Protein AF-A0A433P6H1-F1 (afdb_monomer_lite)

Secondary structure (DSSP, 8-state):
-PPPSTTHHHHHHHHHHHHHHHHHHHHHHHHTT-HHHHHHHHHHHHHTT-HHHHHHHHHHHHH-BTTTB---HHHHHHHHHHHHHHHHH-SS---SS-HHHHHHHHHHHHHTTSS-TTT-HHHHHHHHHHHHHHHHHHHHHSS-----HHHHHHHHHHHHHHT-

Sequence (164 aa):
MSPSSTNLDVYNGQSQDLVQELLIEAQAEIISHRFNKAIDLLEQAVERGSANAAANLGTIYINGEPGKVTRDYPRGFQWFLRALTLSANATHVDCTTDLLDIVQTFTDIFKFHWIELDRNPVEWKEGYKMLRSLAKKLEQESDPVKLNSDDALQIEEDYRRAIR

pLDDT: mean 77.23, std 18.17, range [33.06, 97.94]

Foldseek 3Di:
DDDDPPPPVVVVVVLVVLLVVLQVVLVVCVVVVVNVSSLVSLVVSVVSLALQSLQVQLVCQCVPDVPHGHNDNLRSLVSLLSSLVSCVPDPDNPHPPPNVVSVVVNVVCVVVCVDPCLRCVPSLVSSLVSVVVVVVVVCVVDPHDDDPCDVNVVSVVVNVVSVD

Radius of gyration: 18.53 Å; chains: 1; bounding box: 40×61×42 Å

Structure (mmCIF, N/CA/C/O backbone):
data_AF-A0A433P6H1-F1
#
_entry.id   AF-A0A433P6H1-F1
#
loop_
_atom_site.group_PDB
_atom_site.id
_atom_site.type_symbol
_atom_site.label_atom_id
_atom_site.label_alt_id
_atom_site.label_comp_id
_atom_site.label_asym_id
_atom_site.label_entity_id
_atom_site.label_seq_id
_atom_site.pdbx_PDB_ins_code
_atom_site.Cartn_x
_atom_site.Cartn_y
_atom_site.Cartn_z
_atom_site.occupancy
_atom_site.B_iso_or_equiv
_atom_site.auth_seq_id
_atom_site.auth_comp_id
_atom_site.auth_asym_id
_atom_site.auth_atom_id
_atom_site.pdbx_PDB_model_num
ATOM 1 N N . MET A 1 1 ? 0.003 40.702 -25.276 1.00 35.91 1 MET A N 1
ATOM 2 C CA . MET A 1 1 ? -0.656 40.232 -24.041 1.00 35.91 1 MET A CA 1
ATOM 3 C C . MET A 1 1 ? -0.563 38.719 -24.054 1.00 35.91 1 MET A C 1
ATOM 5 O O . MET A 1 1 ? -1.280 38.092 -24.819 1.00 35.91 1 MET A O 1
ATOM 9 N N . SER A 1 2 ? 0.399 38.158 -23.327 1.00 33.06 2 SER A N 1
ATOM 10 C CA . SER A 1 2 ? 0.575 36.706 -23.198 1.00 33.06 2 SER A CA 1
ATOM 11 C C . SER A 1 2 ? -0.092 36.268 -21.889 1.00 33.06 2 SER A C 1
ATOM 13 O O . SER A 1 2 ? 0.054 36.997 -20.905 1.00 33.06 2 SER A O 1
ATOM 15 N N . PRO A 1 3 ? -0.863 35.167 -21.857 1.00 40.59 3 PRO A N 1
ATOM 16 C CA . PRO A 1 3 ? -1.613 34.784 -20.671 1.00 40.59 3 PRO A CA 1
ATOM 17 C C . PRO A 1 3 ? -0.690 34.225 -19.581 1.00 40.59 3 PRO A C 1
ATOM 19 O O . PRO A 1 3 ? 0.335 33.602 -19.851 1.00 40.59 3 PRO A O 1
ATOM 22 N N . SER A 1 4 ? -1.094 34.520 -18.352 1.00 40.28 4 SER A N 1
ATOM 23 C CA . SER A 1 4 ? -0.392 34.375 -17.083 1.00 40.28 4 SER A CA 1
ATOM 24 C C . SER A 1 4 ? 0.011 32.940 -16.730 1.00 40.28 4 SER A C 1
ATOM 26 O O . SER A 1 4 ? -0.816 32.033 -16.727 1.00 40.28 4 SER A O 1
ATOM 28 N N . SER A 1 5 ? 1.261 32.774 -16.297 1.00 46.97 5 SER A N 1
ATOM 29 C CA . SER A 1 5 ? 1.822 31.573 -15.659 1.00 46.97 5 SER A CA 1
ATOM 30 C C . SER A 1 5 ? 1.432 31.412 -14.176 1.00 46.97 5 SER A C 1
ATOM 32 O O . SER A 1 5 ? 1.901 30.505 -13.507 1.00 46.97 5 SER A O 1
ATOM 34 N N . THR A 1 6 ? 0.557 32.268 -13.643 1.00 50.25 6 THR A N 1
ATOM 35 C CA . THR A 1 6 ? 0.334 32.432 -12.192 1.00 50.25 6 THR A CA 1
ATOM 36 C C . THR A 1 6 ? -0.661 31.439 -11.567 1.00 50.25 6 THR A C 1
ATOM 38 O O . THR A 1 6 ? -0.822 31.436 -10.354 1.00 50.25 6 THR A O 1
ATOM 41 N N . ASN A 1 7 ? -1.337 30.591 -12.351 1.00 44.09 7 ASN A N 1
ATOM 42 C CA . ASN A 1 7 ? -2.367 29.682 -11.819 1.00 44.09 7 ASN A CA 1
ATOM 43 C C . ASN A 1 7 ? -1.882 28.256 -11.510 1.00 44.09 7 ASN A C 1
ATOM 45 O O . ASN A 1 7 ? -2.548 27.577 -10.737 1.00 44.09 7 ASN A O 1
ATOM 49 N N . LEU A 1 8 ? -0.761 27.778 -12.066 1.00 43.47 8 LEU A N 1
ATOM 50 C CA . LEU A 1 8 ? -0.316 26.400 -11.796 1.00 43.47 8 LEU A CA 1
ATOM 51 C C . LEU A 1 8 ? 0.310 26.243 -10.401 1.00 43.47 8 LEU A C 1
ATOM 53 O O . LEU A 1 8 ? 0.028 25.262 -9.720 1.00 43.47 8 LEU A O 1
ATOM 57 N N . ASP A 1 9 ? 1.092 27.225 -9.950 1.00 48.09 9 ASP A N 1
ATOM 58 C CA . ASP A 1 9 ? 1.848 27.111 -8.694 1.00 48.09 9 ASP A CA 1
ATOM 59 C C . ASP A 1 9 ? 0.957 27.269 -7.445 1.00 48.09 9 ASP A C 1
ATOM 61 O O . ASP A 1 9 ? 1.180 26.612 -6.431 1.00 48.09 9 ASP A O 1
ATOM 65 N N . VAL A 1 10 ? -0.110 28.076 -7.528 1.00 45.69 10 VAL A N 1
ATOM 66 C CA . VAL A 1 10 ? -1.074 28.272 -6.425 1.00 45.69 10 VAL A CA 1
ATOM 67 C C . VAL A 1 10 ? -1.986 27.051 -6.247 1.00 45.69 10 VAL A C 1
ATOM 69 O O . VAL A 1 10 ? -2.269 26.657 -5.117 1.00 45.69 10 VAL A O 1
ATOM 72 N N . TYR A 1 11 ? -2.407 26.412 -7.344 1.00 45.94 11 TYR A N 1
ATOM 73 C CA . TYR A 1 11 ? -3.193 25.172 -7.287 1.00 45.94 11 TYR A CA 1
ATOM 74 C C . TYR A 1 11 ? -2.366 23.983 -6.772 1.00 45.94 11 TYR A C 1
ATOM 76 O O . TYR A 1 11 ? -2.894 23.157 -6.028 1.00 45.94 11 TYR A O 1
ATOM 84 N N . ASN A 1 12 ? -1.072 23.912 -7.112 1.00 48.88 12 ASN A N 1
ATOM 85 C CA . ASN A 1 12 ? -0.181 22.867 -6.598 1.00 48.88 12 ASN A CA 1
ATOM 86 C C . ASN A 1 12 ? 0.052 22.991 -5.083 1.00 48.88 12 ASN A C 1
ATOM 88 O O . ASN A 1 12 ? 0.029 21.975 -4.391 1.00 48.88 12 ASN A O 1
ATOM 92 N N . GLY A 1 13 ? 0.194 24.216 -4.559 1.00 54.31 13 GLY A N 1
ATOM 93 C CA . GLY A 1 13 ? 0.337 24.463 -3.118 1.00 54.31 13 GLY A CA 1
ATOM 94 C C . GLY A 1 13 ? -0.890 24.027 -2.307 1.00 54.31 13 GLY A C 1
ATOM 95 O O . GLY A 1 13 ? -0.756 23.274 -1.349 1.00 54.31 13 GLY A O 1
ATOM 96 N N . GLN A 1 14 ? -2.102 24.388 -2.751 1.00 54.81 14 GLN A N 1
ATOM 97 C CA . GLN A 1 14 ? -3.342 23.975 -2.070 1.00 54.81 14 GLN A CA 1
ATOM 98 C C . GLN A 1 14 ? -3.575 22.457 -2.102 1.00 54.81 14 GLN A C 1
ATOM 100 O O . GLN A 1 14 ? -4.149 21.893 -1.170 1.00 54.81 14 GLN A O 1
ATOM 105 N N . SER A 1 15 ? -3.143 21.782 -3.172 1.00 60.66 15 SER A N 1
ATOM 106 C CA . SER A 1 15 ? -3.266 20.327 -3.279 1.00 60.66 15 SER A CA 1
ATOM 107 C C . SER A 1 15 ? -2.270 19.588 -2.379 1.00 60.66 15 SER A C 1
ATOM 109 O O . SER A 1 15 ? -2.629 18.544 -1.834 1.00 60.66 15 SER A O 1
ATOM 111 N N . GLN A 1 16 ? -1.041 20.096 -2.218 1.00 62.41 16 GLN A N 1
ATOM 112 C CA . GLN A 1 16 ? -0.056 19.512 -1.298 1.00 62.41 16 GLN A CA 1
ATOM 113 C C . GLN A 1 16 ? -0.462 19.706 0.167 1.00 62.41 16 GLN A C 1
ATOM 115 O O . GLN A 1 16 ? -0.380 18.748 0.937 1.00 62.41 16 GLN A O 1
ATOM 120 N N . ASP A 1 17 ? -0.976 20.884 0.527 1.00 77.75 17 ASP A N 1
ATOM 121 C CA . ASP A 1 17 ? -1.472 21.165 1.880 1.00 77.75 17 ASP A CA 1
ATOM 122 C C . ASP A 1 17 ? -2.609 20.203 2.267 1.00 77.75 17 ASP A C 1
ATOM 124 O O . ASP A 1 17 ? -2.573 19.580 3.328 1.00 77.75 17 ASP A O 1
ATOM 128 N N . LEU A 1 18 ? -3.557 19.965 1.354 1.00 86.94 18 LEU A N 1
ATOM 129 C CA . LEU A 1 18 ? -4.662 19.032 1.585 1.00 86.94 18 LEU A CA 1
ATOM 130 C C . LEU A 1 18 ? -4.200 17.571 1.733 1.00 86.94 18 LEU A C 1
ATOM 132 O O . LEU A 1 18 ? -4.755 16.820 2.534 1.00 86.94 18 LEU A O 1
ATOM 136 N N . VAL A 1 19 ? -3.196 17.132 0.965 1.00 88.94 19 VAL A N 1
ATOM 137 C CA . VAL A 1 19 ? -2.637 15.776 1.116 1.00 88.94 19 VAL A CA 1
ATOM 138 C C . VAL A 1 19 ? -1.974 15.610 2.482 1.00 88.94 19 VAL A C 1
ATOM 140 O O . VAL A 1 19 ? -2.146 14.565 3.110 1.00 88.94 19 VAL A O 1
ATOM 143 N N . GLN A 1 20 ? -1.243 16.621 2.955 1.00 87.62 20 GLN A N 1
ATOM 144 C CA . GLN A 1 20 ? -0.620 16.588 4.279 1.00 87.62 20 GLN A CA 1
ATOM 145 C C . GLN A 1 20 ? -1.666 16.536 5.396 1.00 87.62 20 GLN A C 1
ATOM 147 O O . GLN A 1 20 ? -1.534 15.726 6.313 1.00 87.62 20 GLN A O 1
ATOM 152 N N . GLU A 1 21 ? -2.742 17.317 5.294 1.00 92.56 21 GLU A N 1
ATOM 153 C CA . GLU A 1 21 ? -3.863 17.262 6.240 1.00 92.56 21 GLU A CA 1
ATOM 154 C C . GLU A 1 21 ? -4.491 15.863 6.308 1.00 92.56 21 GLU A C 1
ATOM 156 O O . GLU A 1 21 ? -4.623 15.302 7.399 1.00 92.56 21 GLU A O 1
ATOM 161 N N . LEU A 1 22 ? -4.793 15.256 5.153 1.00 95.00 22 LEU A N 1
ATOM 162 C CA . LEU A 1 22 ? -5.350 13.899 5.079 1.00 95.00 22 LEU A CA 1
ATOM 163 C C . LEU A 1 22 ? -4.426 12.855 5.725 1.00 95.00 22 LEU A C 1
ATOM 165 O O . LEU A 1 22 ? -4.901 11.956 6.418 1.00 95.00 22 LEU A O 1
ATOM 169 N N . LEU A 1 23 ? -3.109 12.965 5.517 1.00 92.69 23 LEU A N 1
ATOM 170 C CA . LEU A 1 23 ? -2.126 12.056 6.115 1.00 92.69 23 LEU A CA 1
ATOM 171 C C . LEU A 1 23 ? -2.054 12.209 7.640 1.00 92.69 23 LEU A C 1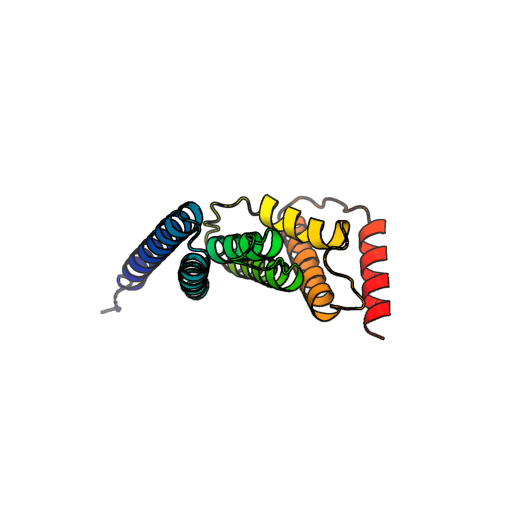
ATOM 173 O O . LEU A 1 23 ? -2.002 11.204 8.352 1.00 92.69 23 LEU A O 1
ATOM 177 N N . ILE A 1 24 ? -2.075 13.445 8.144 1.00 94.38 24 ILE A N 1
ATOM 178 C CA . ILE A 1 24 ? -2.066 13.732 9.585 1.00 94.38 24 ILE A CA 1
ATOM 179 C C . ILE A 1 24 ? -3.342 13.194 10.241 1.00 94.38 24 ILE A C 1
ATOM 181 O O . ILE A 1 24 ? -3.271 12.532 11.280 1.00 94.38 24 ILE A O 1
ATOM 185 N N . GLU A 1 25 ? -4.505 13.432 9.632 1.00 96.25 25 GLU A N 1
ATOM 186 C CA . GLU A 1 25 ? -5.779 12.938 10.151 1.00 96.25 25 GLU A CA 1
ATOM 187 C C . GLU A 1 25 ? -5.832 11.406 10.124 1.00 96.25 25 GLU A C 1
ATOM 189 O O . GLU A 1 25 ? -6.170 10.781 11.131 1.00 96.25 25 GLU A O 1
ATOM 194 N N . ALA A 1 26 ? -5.399 10.781 9.024 1.00 96.62 26 ALA A N 1
ATOM 195 C CA . ALA A 1 26 ? -5.309 9.328 8.934 1.00 96.62 26 ALA A CA 1
ATOM 196 C C . ALA A 1 26 ? -4.416 8.750 10.040 1.00 96.62 26 ALA A C 1
ATOM 198 O O . ALA A 1 26 ? -4.791 7.773 10.691 1.00 96.62 26 ALA A O 1
ATOM 199 N N . GLN A 1 27 ? -3.265 9.373 10.309 1.00 93.75 27 GLN A N 1
ATOM 200 C CA . GLN A 1 27 ? -2.364 8.949 11.378 1.00 93.75 27 GLN A CA 1
ATOM 201 C C . GLN A 1 27 ? -3.022 9.051 12.763 1.00 93.75 27 GLN A C 1
ATOM 203 O O . GLN A 1 27 ? -2.869 8.146 13.588 1.00 93.75 27 GLN A O 1
ATOM 208 N N . ALA A 1 28 ? -3.787 10.113 13.024 1.00 96.62 28 ALA A N 1
ATOM 209 C CA . ALA A 1 28 ? -4.537 10.266 14.270 1.00 96.62 28 ALA A CA 1
ATOM 210 C C . ALA A 1 28 ? -5.633 9.193 14.427 1.00 96.62 28 ALA A C 1
ATOM 212 O O . ALA A 1 28 ? -5.838 8.655 15.524 1.00 96.62 28 ALA A O 1
ATOM 213 N N . GLU A 1 29 ? -6.309 8.835 13.334 1.00 97.62 29 GLU A N 1
ATOM 214 C CA . GLU A 1 29 ? -7.307 7.764 13.308 1.00 97.62 29 GLU A CA 1
ATOM 215 C C . GLU A 1 29 ? -6.674 6.380 13.536 1.00 97.62 29 GLU A C 1
ATOM 217 O O . GLU A 1 29 ? -7.240 5.579 14.284 1.00 97.62 29 GLU A O 1
ATOM 222 N N . ILE A 1 30 ? -5.474 6.121 12.995 1.00 94.31 30 ILE A N 1
ATOM 223 C CA . ILE A 1 30 ? -4.688 4.902 13.271 1.00 94.31 30 ILE A CA 1
ATOM 224 C C . ILE A 1 30 ? -4.343 4.808 14.761 1.00 94.31 30 ILE A C 1
ATOM 226 O O . ILE A 1 30 ? -4.617 3.784 15.382 1.00 94.31 30 ILE A O 1
ATOM 230 N N . ILE A 1 31 ? -3.811 5.882 15.359 1.00 95.12 31 ILE A N 1
ATOM 231 C CA . ILE A 1 31 ? -3.476 5.934 16.799 1.00 95.12 31 ILE A CA 1
ATOM 232 C C . ILE A 1 31 ? -4.723 5.693 17.663 1.00 95.12 31 ILE A C 1
ATOM 234 O O . ILE A 1 31 ? -4.652 5.095 18.734 1.00 95.12 31 ILE A O 1
ATOM 238 N N . SER A 1 32 ? -5.887 6.121 17.178 1.00 96.06 32 SER A N 1
ATOM 239 C CA . SER A 1 32 ? -7.174 5.908 17.841 1.00 96.06 32 SER A CA 1
ATOM 240 C C . SER A 1 32 ? -7.816 4.542 17.538 1.00 96.06 32 SER A C 1
ATOM 242 O O . SER A 1 32 ? -8.974 4.327 17.903 1.00 96.06 32 SER A O 1
ATOM 244 N N . HIS A 1 33 ? -7.116 3.631 16.849 1.00 93.38 33 HIS A N 1
ATOM 245 C CA . HIS A 1 33 ? -7.610 2.327 16.380 1.00 93.38 33 HIS A CA 1
ATOM 246 C C . HIS A 1 33 ? -8.892 2.398 15.517 1.00 93.38 33 HIS A C 1
ATOM 248 O O . HIS A 1 33 ? -9.707 1.466 15.485 1.00 93.38 33 HIS A O 1
ATOM 254 N N . ARG A 1 34 ? -9.095 3.503 14.788 1.00 96.69 34 ARG A N 1
ATOM 255 C CA . ARG A 1 34 ? -10.223 3.733 13.867 1.00 96.69 34 ARG A CA 1
ATOM 256 C C . ARG A 1 34 ? -9.808 3.488 12.412 1.00 96.69 34 ARG A C 1
ATOM 258 O O . ARG A 1 34 ? -9.942 4.347 11.547 1.00 96.69 34 ARG A O 1
ATOM 265 N N . PHE A 1 35 ? -9.345 2.268 12.139 1.00 96.00 35 PHE A N 1
ATOM 266 C CA . PHE A 1 35 ? -8.742 1.888 10.856 1.00 96.00 35 PHE A CA 1
ATOM 267 C C . PHE A 1 35 ? -9.629 2.101 9.627 1.00 96.00 35 PHE A C 1
ATOM 269 O O . PHE A 1 35 ? -9.105 2.493 8.596 1.00 96.00 35 PHE A O 1
ATOM 276 N N . ASN A 1 36 ? -10.950 1.918 9.719 1.00 95.81 36 ASN A N 1
ATOM 277 C CA . ASN A 1 36 ? -11.831 2.166 8.569 1.00 95.81 36 ASN A CA 1
ATOM 278 C C . ASN A 1 36 ? -11.759 3.631 8.111 1.00 95.81 36 ASN A C 1
ATOM 280 O O . ASN A 1 36 ? -11.581 3.893 6.932 1.00 95.81 36 ASN A O 1
ATOM 284 N N . LYS A 1 37 ? -11.799 4.579 9.057 1.00 97.12 37 LYS A N 1
ATOM 285 C CA . LYS A 1 37 ? -11.665 6.007 8.741 1.00 97.12 37 LYS A CA 1
ATOM 286 C C . LYS A 1 37 ? -10.274 6.344 8.217 1.00 97.12 37 LYS A C 1
ATOM 288 O O . LYS A 1 37 ? -10.147 7.118 7.278 1.00 97.12 37 LYS A O 1
ATOM 293 N N . ALA A 1 38 ? -9.236 5.751 8.810 1.00 97.69 38 ALA A N 1
ATOM 294 C CA . ALA A 1 38 ? -7.875 5.923 8.318 1.00 97.69 38 ALA A CA 1
ATOM 295 C C . ALA A 1 38 ? -7.733 5.435 6.869 1.00 97.69 38 ALA A C 1
ATOM 297 O O . ALA A 1 38 ? -7.144 6.135 6.058 1.00 97.69 38 ALA A O 1
ATOM 298 N N . ILE A 1 39 ? -8.304 4.274 6.532 1.00 97.94 39 ILE A N 1
ATOM 299 C CA . ILE A 1 39 ? -8.311 3.741 5.164 1.00 97.94 39 ILE A CA 1
ATOM 300 C C . ILE A 1 39 ? -8.999 4.728 4.216 1.00 97.94 39 ILE A C 1
ATOM 302 O O . ILE A 1 39 ? -8.391 5.096 3.217 1.00 97.94 39 ILE A O 1
ATOM 306 N N . ASP A 1 40 ? -10.188 5.229 4.562 1.00 97.94 40 ASP A N 1
ATOM 307 C CA . ASP A 1 40 ? -10.928 6.184 3.723 1.00 97.94 40 ASP A CA 1
ATOM 308 C C . ASP A 1 40 ? -10.130 7.481 3.467 1.00 97.94 40 ASP A C 1
ATOM 310 O O . ASP A 1 40 ? -10.128 8.026 2.360 1.00 97.94 40 ASP A O 1
ATOM 314 N N . LEU A 1 41 ? -9.441 8.001 4.487 1.00 97.88 41 LEU A N 1
ATOM 315 C CA . LEU A 1 41 ? -8.597 9.198 4.374 1.00 97.88 41 LEU A CA 1
ATOM 316 C C . LEU A 1 41 ? -7.354 8.939 3.514 1.00 97.88 41 LEU A C 1
ATOM 318 O O . LEU A 1 41 ? -6.978 9.768 2.682 1.00 97.88 41 LEU A O 1
ATOM 322 N N . LEU A 1 42 ? -6.724 7.776 3.686 1.00 97.12 42 LEU A N 1
ATOM 323 C CA . LEU A 1 42 ? -5.562 7.384 2.897 1.00 97.12 42 LEU A CA 1
ATOM 324 C C . LEU A 1 42 ? -5.936 7.149 1.431 1.00 97.12 42 LEU A C 1
ATOM 326 O O . LEU A 1 42 ? -5.206 7.597 0.553 1.00 97.12 42 LEU A O 1
ATOM 330 N N . GLU A 1 43 ? -7.073 6.516 1.138 1.00 97.50 43 GLU A N 1
ATOM 331 C CA . GLU A 1 43 ? -7.555 6.329 -0.236 1.00 97.50 43 GLU A CA 1
ATOM 332 C C . GLU A 1 43 ? -7.763 7.683 -0.934 1.00 97.50 43 GLU A C 1
ATOM 334 O O . GLU A 1 43 ? -7.256 7.892 -2.038 1.00 97.50 43 GLU A O 1
ATOM 339 N N . GLN A 1 44 ? -8.363 8.661 -0.247 1.00 95.94 44 GLN A N 1
ATOM 340 C CA . GLN A 1 44 ? -8.486 10.034 -0.754 1.00 95.94 44 GLN A CA 1
ATOM 341 C C . GLN A 1 44 ? -7.126 10.700 -1.017 1.00 95.94 44 GLN A C 1
ATOM 343 O O . GLN A 1 44 ? -6.957 11.423 -2.006 1.00 95.94 44 GLN A O 1
ATOM 348 N N . ALA A 1 45 ? -6.134 10.483 -0.154 1.00 94.00 45 ALA A N 1
ATOM 349 C CA . ALA A 1 45 ? -4.789 11.004 -0.377 1.00 94.00 45 ALA A CA 1
ATOM 350 C C . ALA A 1 45 ? -4.099 10.317 -1.575 1.00 94.00 45 ALA A C 1
ATOM 352 O O . ALA A 1 45 ? -3.389 10.979 -2.337 1.00 94.00 45 ALA A O 1
ATOM 353 N N . VAL A 1 46 ? -4.343 9.021 -1.806 1.00 94.25 46 VAL A N 1
ATOM 354 C CA . VAL A 1 46 ? -3.847 8.296 -2.990 1.00 94.25 46 VAL A CA 1
ATOM 355 C C . VAL A 1 46 ? -4.461 8.830 -4.282 1.00 94.25 46 VAL A C 1
ATOM 357 O O . VAL A 1 46 ? -3.746 8.976 -5.275 1.00 94.25 46 VAL A O 1
ATOM 360 N N . GLU A 1 47 ? -5.754 9.163 -4.290 1.00 93.44 47 GLU A N 1
ATOM 361 C CA . GLU A 1 47 ? -6.422 9.785 -5.447 1.00 93.44 47 GLU A CA 1
ATOM 362 C C . GLU A 1 47 ? -5.778 11.117 -5.853 1.00 93.44 47 GLU A C 1
ATOM 364 O O . GLU A 1 47 ? -5.798 11.494 -7.023 1.00 93.44 47 GLU A O 1
ATOM 369 N N . ARG A 1 48 ? -5.144 11.796 -4.893 1.00 90.50 48 ARG A N 1
ATOM 370 C CA . ARG A 1 48 ? -4.379 13.035 -5.091 1.00 90.50 48 ARG A CA 1
ATOM 371 C C . ARG A 1 48 ? -2.896 12.789 -5.394 1.00 90.50 48 ARG A C 1
ATOM 373 O O . ARG A 1 48 ? -2.116 13.732 -5.445 1.00 90.50 48 ARG A O 1
ATOM 380 N N . GLY A 1 49 ? -2.501 11.534 -5.606 1.00 89.69 49 GLY A N 1
ATOM 381 C CA . GLY A 1 49 ? -1.149 11.147 -6.009 1.00 89.69 49 GLY A CA 1
ATOM 382 C C . GLY A 1 49 ? -0.183 10.855 -4.859 1.00 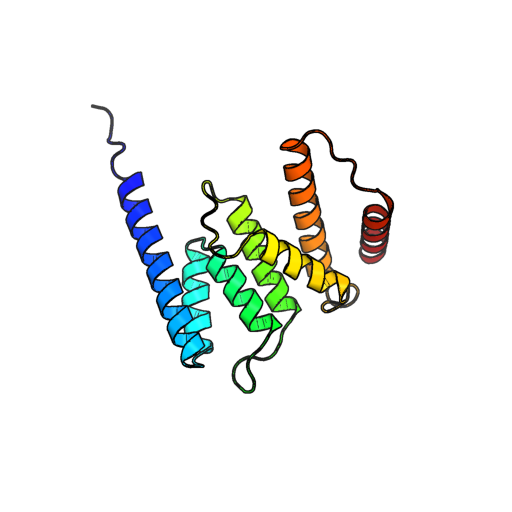89.69 49 GLY A C 1
ATOM 383 O O . GLY A 1 49 ? 1.010 10.696 -5.109 1.00 89.69 49 GLY A O 1
ATOM 384 N N . SER A 1 50 ? -0.657 10.752 -3.613 1.00 89.75 50 SER A N 1
ATOM 385 C CA . SER A 1 50 ? 0.219 10.498 -2.463 1.00 89.75 50 SER A CA 1
ATOM 386 C C . SER A 1 50 ? 0.752 9.062 -2.440 1.00 89.75 50 SER A C 1
ATOM 388 O O . SER A 1 50 ? 0.034 8.115 -2.107 1.00 89.75 50 SER A O 1
ATOM 390 N N . ALA A 1 51 ? 2.044 8.898 -2.738 1.00 90.12 51 ALA A N 1
ATOM 391 C CA . ALA A 1 51 ? 2.739 7.620 -2.587 1.00 90.12 51 ALA A CA 1
ATOM 392 C C . ALA A 1 51 ? 2.816 7.171 -1.112 1.00 90.12 51 ALA A C 1
ATOM 394 O O . ALA A 1 51 ? 2.667 5.982 -0.833 1.00 90.12 51 ALA A O 1
ATOM 395 N N . ASN A 1 52 ? 2.958 8.114 -0.170 1.00 89.19 52 ASN A N 1
ATOM 396 C CA . ASN A 1 52 ? 2.974 7.823 1.272 1.00 89.19 52 ASN A CA 1
ATOM 397 C C . ASN A 1 52 ? 1.648 7.215 1.734 1.00 89.19 52 ASN A C 1
ATOM 399 O O . ASN A 1 52 ? 1.632 6.253 2.497 1.00 89.19 52 ASN A O 1
ATOM 403 N N . ALA A 1 53 ? 0.525 7.736 1.233 1.00 92.94 53 ALA A N 1
ATOM 404 C CA . ALA A 1 53 ? -0.782 7.198 1.584 1.00 92.94 53 ALA A CA 1
ATOM 405 C C . ALA A 1 53 ? -0.958 5.753 1.092 1.00 92.94 53 ALA A C 1
ATOM 407 O O . ALA A 1 53 ? -1.444 4.898 1.832 1.00 92.94 53 ALA A O 1
ATOM 408 N N . ALA A 1 54 ? -0.491 5.463 -0.127 1.00 94.62 54 ALA A N 1
ATOM 409 C CA . ALA A 1 54 ? -0.500 4.110 -0.674 1.00 94.62 54 ALA A CA 1
ATOM 410 C C . ALA A 1 54 ? 0.401 3.168 0.146 1.00 94.62 54 ALA A C 1
ATOM 412 O O . ALA A 1 54 ? -0.005 2.050 0.448 1.00 94.62 54 ALA A O 1
ATOM 413 N N . ALA A 1 55 ? 1.583 3.619 0.575 1.00 92.69 55 ALA A N 1
ATOM 414 C CA . ALA A 1 55 ? 2.456 2.828 1.443 1.00 92.69 55 ALA A CA 1
ATOM 415 C C . ALA A 1 55 ? 1.805 2.533 2.809 1.00 92.69 55 ALA A C 1
ATOM 417 O O . ALA A 1 55 ? 1.835 1.395 3.276 1.00 92.69 55 ALA A O 1
ATOM 418 N N . ASN A 1 56 ? 1.140 3.521 3.415 1.00 93.31 56 ASN A N 1
ATOM 419 C CA . ASN A 1 56 ? 0.411 3.342 4.672 1.00 93.31 56 ASN A CA 1
ATOM 420 C C . ASN A 1 56 ? -0.742 2.335 4.535 1.00 93.31 56 ASN A C 1
ATOM 422 O O . ASN A 1 56 ? -0.912 1.485 5.409 1.00 93.31 56 ASN A O 1
ATOM 426 N N . LEU A 1 57 ? -1.493 2.371 3.428 1.00 96.06 57 LEU A N 1
ATOM 427 C CA . LEU A 1 57 ? -2.504 1.351 3.124 1.00 96.06 57 LEU A CA 1
ATOM 428 C C . LEU A 1 57 ? -1.873 -0.040 3.003 1.00 96.06 57 LEU A C 1
ATOM 430 O O . LEU A 1 57 ? -2.383 -0.992 3.592 1.00 96.06 57 LEU A O 1
ATOM 434 N N . GLY A 1 58 ? -0.739 -0.152 2.306 1.00 94.38 58 GLY A N 1
ATOM 435 C CA . GLY A 1 58 ? 0.030 -1.393 2.206 1.00 94.38 58 GLY A CA 1
ATOM 436 C C . GLY A 1 58 ? 0.357 -1.982 3.577 1.00 94.38 58 GLY A C 1
ATOM 437 O O . GLY A 1 58 ? 0.030 -3.136 3.860 1.00 94.38 58 GLY A O 1
ATOM 438 N N . THR A 1 59 ? 0.908 -1.153 4.463 1.00 92.75 59 THR A N 1
ATOM 439 C CA . THR A 1 59 ? 1.236 -1.517 5.847 1.00 92.75 59 THR A CA 1
ATOM 440 C C . THR A 1 59 ? 0.008 -1.963 6.642 1.00 92.75 59 THR A C 1
ATOM 442 O O . THR A 1 59 ? 0.076 -2.975 7.341 1.00 92.75 59 THR A O 1
ATOM 445 N N . ILE A 1 60 ? -1.127 -1.262 6.518 1.00 95.06 60 ILE A N 1
ATOM 446 C CA . ILE A 1 60 ? -2.381 -1.624 7.200 1.00 95.06 60 ILE A CA 1
ATOM 447 C C . ILE A 1 60 ? -2.838 -3.033 6.801 1.00 95.06 60 ILE A C 1
ATOM 449 O O . ILE A 1 60 ? -3.186 -3.826 7.675 1.00 95.06 60 ILE A O 1
ATOM 453 N N . TYR A 1 61 ? -2.812 -3.376 5.511 1.00 95.75 61 TYR A N 1
ATOM 454 C CA . TYR A 1 61 ? -3.256 -4.697 5.054 1.00 95.75 61 TYR A CA 1
ATOM 455 C C . TYR A 1 61 ? -2.248 -5.813 5.361 1.00 95.75 61 TYR A C 1
ATOM 457 O O . TYR A 1 61 ? -2.672 -6.909 5.719 1.00 95.75 61 TYR A O 1
ATOM 465 N N . ILE A 1 62 ? -0.934 -5.564 5.296 1.00 91.69 62 ILE A N 1
ATOM 466 C CA . ILE A 1 62 ? 0.078 -6.578 5.655 1.00 91.69 62 ILE A CA 1
ATOM 467 C C . ILE A 1 62 ? 0.040 -6.896 7.151 1.00 91.69 62 ILE A C 1
ATOM 469 O O . ILE A 1 62 ? 0.039 -8.065 7.548 1.00 91.69 62 ILE A O 1
ATOM 473 N N . ASN A 1 63 ? -0.003 -5.862 7.990 1.00 91.50 63 ASN A N 1
ATOM 474 C CA . ASN A 1 63 ? 0.022 -6.045 9.438 1.00 91.50 63 ASN A CA 1
ATOM 475 C C . ASN A 1 63 ? -1.334 -6.500 9.973 1.00 91.50 63 ASN A C 1
ATOM 477 O O . ASN A 1 63 ? -1.383 -7.291 10.923 1.00 91.50 63 ASN A O 1
ATOM 481 N N . GLY A 1 64 ? -2.420 -6.045 9.341 1.00 92.75 64 GLY A N 1
ATOM 482 C CA . GLY A 1 64 ? -3.776 -6.171 9.854 1.00 92.75 64 GLY A CA 1
ATOM 483 C C . GLY A 1 64 ? -3.939 -5.492 11.217 1.00 92.75 64 GLY A C 1
ATOM 484 O O . GLY A 1 64 ? -2.987 -5.019 11.831 1.00 92.75 64 GLY A O 1
ATOM 485 N N . GLU A 1 65 ? -5.166 -5.494 11.717 1.00 92.31 65 GLU A N 1
ATOM 486 C CA . GLU A 1 65 ? -5.482 -5.110 13.087 1.00 92.31 65 GLU A CA 1
ATOM 487 C C . GLU A 1 65 ? -6.556 -6.070 13.622 1.00 92.31 65 GLU A C 1
ATOM 489 O O . GLU A 1 65 ? -7.649 -6.147 13.042 1.00 92.31 65 GLU A O 1
ATOM 494 N N . PRO A 1 66 ? -6.304 -6.794 14.728 1.00 91.06 66 PRO A N 1
ATOM 495 C CA . PRO A 1 66 ? -7.250 -7.759 15.277 1.00 91.06 66 PRO A CA 1
ATOM 496 C C . PRO A 1 66 ? -8.656 -7.179 15.478 1.00 91.06 66 PRO A C 1
ATOM 498 O O . PRO A 1 66 ? -8.866 -6.210 16.205 1.00 91.06 66 PRO A O 1
ATOM 501 N N . GLY A 1 67 ? -9.647 -7.788 14.823 1.00 90.19 67 GLY A N 1
ATOM 502 C CA . GLY A 1 67 ? -11.048 -7.370 14.917 1.00 90.19 67 GLY A CA 1
ATOM 503 C C . GLY A 1 67 ? -11.402 -6.071 14.179 1.00 90.19 67 GLY A C 1
ATOM 504 O O . GLY A 1 67 ? -12.541 -5.618 14.306 1.00 90.19 67 GLY A O 1
ATOM 505 N N . LYS A 1 68 ? -10.474 -5.472 13.418 1.00 92.75 68 LYS A N 1
ATOM 506 C CA . LYS A 1 68 ? -10.706 -4.261 12.607 1.00 92.75 68 LYS A CA 1
ATOM 507 C C . LYS A 1 68 ? -10.327 -4.458 11.142 1.00 92.75 68 LYS A C 1
ATOM 509 O O . LYS A 1 68 ? -11.144 -4.186 10.271 1.00 92.75 68 LYS A O 1
ATOM 514 N N . VAL A 1 69 ? -9.120 -4.960 10.882 1.00 95.50 69 VAL A N 1
ATOM 515 C CA . VAL A 1 69 ? -8.582 -5.178 9.534 1.00 95.50 69 VAL A CA 1
ATOM 516 C C . VAL A 1 69 ? -7.980 -6.575 9.462 1.00 95.50 69 VAL A C 1
ATOM 518 O O . VAL A 1 69 ? -7.097 -6.931 10.239 1.00 95.50 69 VAL A O 1
ATOM 521 N N . THR A 1 70 ? -8.457 -7.388 8.526 1.00 95.88 70 THR A N 1
ATOM 522 C CA . THR A 1 70 ? -7.877 -8.718 8.301 1.00 95.88 70 THR A CA 1
ATOM 523 C C . THR A 1 70 ? -6.560 -8.573 7.546 1.00 95.88 70 THR A C 1
ATOM 525 O O . THR A 1 70 ? -6.479 -7.763 6.624 1.00 95.88 70 THR A O 1
ATOM 528 N N . ARG A 1 71 ? -5.543 -9.357 7.926 1.00 93.88 71 ARG A N 1
ATOM 529 C CA . ARG A 1 71 ? -4.289 -9.430 7.165 1.00 93.88 71 ARG A CA 1
ATOM 530 C C . ARG A 1 71 ? -4.565 -9.915 5.748 1.00 93.88 71 ARG A C 1
ATOM 532 O O . ARG A 1 71 ? -5.180 -10.963 5.570 1.00 93.88 71 ARG A O 1
ATOM 539 N N . ASP A 1 72 ? -4.081 -9.166 4.772 1.00 94.06 72 ASP A N 1
ATOM 540 C CA . ASP A 1 72 ? -4.278 -9.408 3.349 1.00 94.06 72 ASP A CA 1
ATOM 541 C C . ASP A 1 72 ? -3.001 -9.010 2.597 1.00 94.06 72 ASP A C 1
ATOM 543 O O . ASP A 1 72 ? -2.804 -7.854 2.211 1.00 94.06 72 ASP A O 1
ATOM 547 N N . TYR A 1 73 ? -2.089 -9.975 2.444 1.00 90.75 73 TYR A N 1
ATOM 548 C CA . TYR A 1 73 ? -0.811 -9.752 1.768 1.00 90.75 73 TYR A CA 1
ATOM 549 C C . TYR A 1 73 ? -0.980 -9.359 0.293 1.00 90.75 73 TYR A C 1
ATOM 551 O O . TYR A 1 73 ? -0.340 -8.382 -0.100 1.00 90.75 73 TYR A O 1
ATOM 559 N N . PRO A 1 74 ? -1.840 -10.018 -0.519 1.00 90.44 74 PRO A N 1
ATOM 560 C CA . PRO A 1 74 ? -2.105 -9.586 -1.893 1.00 90.44 74 PRO A CA 1
ATOM 561 C C . PRO A 1 74 ? -2.572 -8.135 -1.990 1.00 90.44 74 PRO A C 1
ATOM 563 O O . PRO A 1 74 ? -2.043 -7.364 -2.794 1.00 90.44 74 PRO A O 1
ATOM 566 N N . ARG A 1 75 ? -3.510 -7.717 -1.136 1.00 93.31 75 ARG A N 1
ATOM 567 C CA . ARG A 1 75 ? -3.985 -6.331 -1.138 1.00 93.31 75 ARG A CA 1
ATOM 568 C C . ARG A 1 75 ? -2.904 -5.358 -0.680 1.00 93.31 75 ARG A C 1
ATOM 570 O O . ARG A 1 75 ? -2.716 -4.320 -1.310 1.00 93.31 75 ARG A O 1
ATOM 577 N N . GLY A 1 76 ? -2.157 -5.701 0.369 1.00 93.50 76 GLY A N 1
ATOM 578 C CA . GLY A 1 76 ? -1.022 -4.901 0.832 1.00 93.50 76 GLY A CA 1
ATOM 579 C C . GLY A 1 76 ? 0.036 -4.704 -0.257 1.00 93.50 76 GLY A C 1
ATOM 580 O O . GLY A 1 76 ? 0.498 -3.589 -0.496 1.00 93.50 76 GLY A O 1
ATOM 581 N N . PHE A 1 77 ? 0.345 -5.770 -0.993 1.00 91.75 77 PHE A N 1
ATOM 582 C CA . PHE A 1 77 ? 1.241 -5.742 -2.143 1.00 91.75 77 PHE A CA 1
ATOM 583 C C . PHE A 1 77 ? 0.761 -4.805 -3.255 1.00 91.75 77 PHE A C 1
ATOM 585 O O . PHE A 1 77 ? 1.550 -4.006 -3.761 1.00 91.75 77 PHE A O 1
ATOM 592 N N . GLN A 1 78 ? -0.524 -4.857 -3.621 1.00 92.81 78 GLN A N 1
ATOM 593 C CA . GLN A 1 78 ? -1.082 -3.966 -4.643 1.00 92.81 78 GLN A CA 1
ATOM 594 C C . GLN A 1 78 ? -0.941 -2.488 -4.244 1.00 92.81 78 GLN A C 1
ATOM 596 O O . GLN A 1 78 ? -0.623 -1.644 -5.086 1.00 92.81 78 GLN A O 1
ATOM 601 N N . TRP A 1 79 ? -1.099 -2.172 -2.957 1.00 95.44 79 TRP A N 1
ATOM 602 C CA . TRP A 1 79 ? -0.884 -0.820 -2.445 1.00 95.44 79 TRP A CA 1
ATOM 603 C C . TRP A 1 79 ? 0.585 -0.389 -2.479 1.00 95.44 79 TRP A C 1
ATOM 605 O O . TRP A 1 79 ? 0.873 0.724 -2.920 1.00 95.44 79 TRP A O 1
ATOM 615 N N . PHE A 1 80 ? 1.528 -1.265 -2.124 1.00 92.12 80 PHE A N 1
ATOM 616 C CA . PHE A 1 80 ? 2.956 -0.963 -2.282 1.00 92.12 80 PHE A CA 1
ATOM 617 C C . PHE A 1 80 ? 3.364 -0.801 -3.752 1.00 92.12 80 PHE A C 1
ATOM 619 O O . PHE A 1 80 ? 4.097 0.130 -4.088 1.00 92.12 80 PHE A O 1
ATOM 626 N N . LEU A 1 81 ? 2.830 -1.629 -4.656 1.00 91.38 81 LEU A N 1
ATOM 627 C CA . LEU A 1 81 ? 3.025 -1.460 -6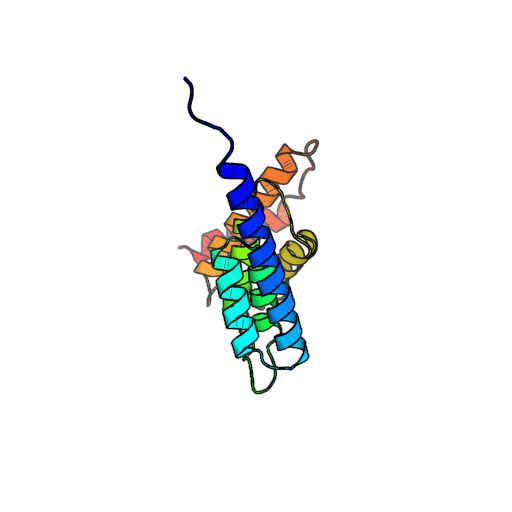.099 1.00 91.38 81 LEU A CA 1
ATOM 628 C C . LEU A 1 81 ? 2.511 -0.091 -6.566 1.00 91.38 81 LEU A C 1
ATOM 630 O O . LEU A 1 81 ? 3.161 0.594 -7.365 1.00 91.38 81 LEU A O 1
ATOM 634 N N . ARG A 1 82 ? 1.351 0.337 -6.053 1.00 92.31 82 ARG A N 1
ATOM 635 C CA . ARG A 1 82 ? 0.787 1.656 -6.345 1.00 92.31 82 ARG A CA 1
ATOM 636 C C . ARG A 1 82 ? 1.673 2.778 -5.805 1.00 92.31 82 ARG A C 1
ATOM 638 O O . ARG A 1 82 ? 1.896 3.737 -6.540 1.00 92.31 82 ARG A O 1
ATOM 645 N N . ALA A 1 83 ? 2.217 2.642 -4.595 1.00 91.69 83 ALA A N 1
ATOM 646 C CA . ALA A 1 8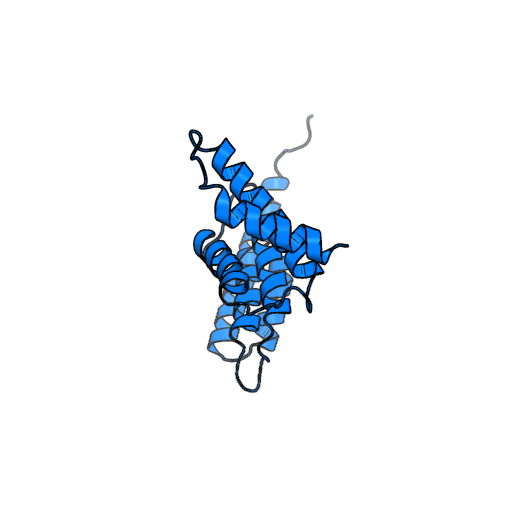3 ? 3.152 3.603 -4.007 1.00 91.69 83 ALA A CA 1
ATOM 647 C C . ALA A 1 83 ? 4.403 3.786 -4.882 1.00 91.69 83 ALA A C 1
ATOM 649 O O . ALA A 1 83 ? 4.739 4.914 -5.242 1.00 91.69 83 ALA A O 1
ATOM 650 N N . LEU A 1 84 ? 5.030 2.684 -5.313 1.00 88.81 84 LEU A N 1
ATOM 651 C CA . LEU A 1 84 ? 6.179 2.710 -6.228 1.00 88.81 84 LEU A CA 1
ATOM 652 C C . LEU A 1 84 ? 5.832 3.357 -7.572 1.00 88.81 84 LEU A C 1
ATOM 654 O O . LEU A 1 84 ? 6.604 4.155 -8.096 1.00 88.81 84 LEU A O 1
ATOM 658 N N . THR A 1 85 ? 4.652 3.054 -8.116 1.00 88.75 85 THR A N 1
ATOM 659 C CA . THR A 1 85 ? 4.185 3.639 -9.382 1.00 88.75 85 THR A CA 1
ATOM 660 C C . THR A 1 85 ? 3.980 5.150 -9.267 1.00 88.75 85 THR A C 1
ATOM 662 O O . THR A 1 85 ? 4.369 5.893 -10.164 1.00 88.75 85 THR A O 1
ATOM 665 N N . LEU A 1 86 ? 3.368 5.612 -8.173 1.00 88.31 86 LEU A N 1
ATOM 666 C CA . LEU A 1 86 ? 3.148 7.036 -7.914 1.00 88.31 86 LEU A CA 1
ATOM 667 C C . LEU A 1 86 ? 4.474 7.771 -7.701 1.00 88.31 86 LEU A C 1
ATOM 669 O O . LEU A 1 86 ? 4.689 8.808 -8.319 1.00 88.31 86 LEU A O 1
ATOM 673 N N . SER A 1 87 ? 5.386 7.195 -6.913 1.00 84.12 87 SER A N 1
ATOM 674 C CA . SER A 1 87 ? 6.728 7.742 -6.682 1.00 84.12 87 SER A CA 1
ATOM 675 C C . SER A 1 87 ? 7.539 7.838 -7.982 1.00 84.12 87 SER A C 1
ATOM 677 O O . SER A 1 87 ? 8.126 8.874 -8.276 1.00 84.12 87 SER A O 1
ATOM 679 N N . ALA A 1 88 ? 7.487 6.808 -8.833 1.00 80.50 88 ALA A N 1
ATOM 680 C CA . ALA A 1 88 ? 8.189 6.783 -10.117 1.00 80.50 88 ALA A CA 1
ATOM 681 C C . ALA A 1 88 ? 7.698 7.829 -11.135 1.00 80.50 88 ALA A C 1
ATOM 683 O O . ALA A 1 88 ? 8.432 8.117 -12.085 1.00 80.50 88 ALA A O 1
ATOM 684 N N . ASN A 1 89 ? 6.476 8.341 -10.960 1.00 77.94 89 ASN A N 1
ATOM 685 C CA . ASN A 1 89 ? 5.853 9.355 -11.813 1.00 77.94 89 ASN A CA 1
ATOM 686 C C . ASN A 1 89 ? 5.897 10.762 -11.195 1.00 77.94 89 ASN A C 1
ATOM 688 O O . ASN A 1 89 ? 5.517 11.726 -11.862 1.00 77.94 89 ASN A O 1
ATOM 692 N N . ALA A 1 90 ? 6.322 10.890 -9.937 1.00 70.25 90 ALA A N 1
ATOM 693 C CA . ALA A 1 90 ? 6.417 12.171 -9.259 1.00 70.25 90 ALA A CA 1
ATOM 694 C C . ALA A 1 90 ? 7.642 12.954 -9.763 1.00 70.25 90 ALA A C 1
ATOM 696 O O . ALA A 1 90 ? 8.731 12.405 -9.918 1.00 70.25 90 ALA A O 1
ATOM 697 N N . THR A 1 91 ? 7.466 14.251 -10.020 1.00 57.44 91 THR A N 1
ATOM 698 C CA . THR A 1 91 ? 8.556 15.170 -10.398 1.00 57.44 91 THR A CA 1
ATOM 699 C C . THR A 1 91 ? 9.459 15.521 -9.215 1.00 57.44 91 THR A C 1
ATOM 701 O O . THR A 1 91 ? 10.638 15.805 -9.410 1.00 57.44 91 THR A O 1
ATOM 704 N N . HIS A 1 92 ? 8.916 15.459 -7.999 1.00 55.19 92 HIS A N 1
ATOM 705 C CA . HIS A 1 92 ? 9.634 15.522 -6.732 1.00 55.19 92 HIS A CA 1
ATOM 706 C C . HIS A 1 92 ? 9.197 14.337 -5.870 1.00 55.19 92 HIS A C 1
ATOM 708 O O . HIS A 1 92 ? 8.002 14.111 -5.675 1.00 55.19 92 HIS A O 1
ATOM 714 N N . VAL A 1 93 ? 10.158 13.558 -5.377 1.00 53.31 93 VAL A N 1
ATOM 715 C CA . VAL A 1 93 ? 9.889 12.425 -4.486 1.00 53.31 93 VAL A CA 1
ATOM 716 C C . VAL A 1 93 ? 9.687 12.965 -3.069 1.00 53.31 93 VAL A C 1
ATOM 718 O O . VAL A 1 93 ? 10.612 12.972 -2.266 1.00 53.31 93 VAL A O 1
ATOM 721 N N . ASP A 1 94 ? 8.473 13.421 -2.758 1.00 52.94 94 ASP A N 1
ATOM 722 C CA . ASP A 1 94 ? 8.046 13.722 -1.382 1.00 52.94 94 ASP A CA 1
ATOM 723 C C . ASP A 1 94 ? 7.538 12.436 -0.710 1.00 52.94 94 ASP A C 1
ATOM 725 O O . ASP A 1 94 ? 6.363 12.287 -0.357 1.00 52.94 94 ASP A O 1
ATOM 729 N N . CYS A 1 95 ? 8.420 11.445 -0.578 1.00 52.69 95 CYS A N 1
ATOM 730 C CA . CYS A 1 95 ? 8.138 10.266 0.230 1.00 52.69 95 CYS A CA 1
ATOM 731 C C . CYS A 1 95 ? 8.733 10.478 1.627 1.00 52.69 95 CYS A C 1
ATOM 733 O O . CYS A 1 95 ? 9.949 10.548 1.764 1.00 52.69 95 CYS A O 1
ATOM 735 N N . THR A 1 96 ? 7.898 10.620 2.662 1.00 50.59 96 THR A N 1
ATOM 736 C CA . THR A 1 96 ? 8.371 10.654 4.062 1.00 50.59 96 THR A CA 1
ATOM 737 C C . THR A 1 96 ? 8.685 9.251 4.579 1.00 50.59 96 THR A C 1
ATOM 739 O O . THR A 1 96 ? 9.380 9.103 5.577 1.00 50.59 96 THR A O 1
ATOM 742 N N . THR A 1 97 ? 8.142 8.225 3.920 1.00 56.41 97 THR A N 1
ATOM 743 C CA . THR A 1 97 ? 8.575 6.833 4.055 1.00 56.41 97 THR A CA 1
ATOM 744 C C . THR A 1 97 ? 9.768 6.629 3.132 1.00 56.41 97 THR A C 1
ATOM 746 O O . THR A 1 97 ? 9.677 6.983 1.953 1.00 56.41 97 THR A O 1
ATOM 749 N N . ASP A 1 98 ? 10.864 6.058 3.634 1.00 65.56 98 ASP A N 1
ATOM 750 C CA . ASP A 1 98 ? 12.028 5.782 2.799 1.00 65.56 98 ASP A CA 1
ATOM 751 C C . ASP A 1 98 ? 11.579 4.909 1.619 1.00 65.56 98 ASP A C 1
ATOM 753 O O . ASP A 1 98 ? 11.024 3.825 1.795 1.00 65.56 98 ASP A O 1
ATOM 757 N N . LEU A 1 99 ? 11.796 5.371 0.381 1.00 71.56 99 LEU A N 1
ATOM 758 C CA . LEU A 1 99 ? 11.538 4.569 -0.824 1.00 71.56 99 LEU A CA 1
ATOM 759 C C . LEU A 1 99 ? 12.222 3.195 -0.711 1.00 71.56 99 LEU A C 1
ATOM 761 O O . LEU A 1 99 ? 11.708 2.194 -1.205 1.00 71.56 99 LEU A O 1
ATOM 765 N N . LEU A 1 100 ? 13.351 3.160 0.001 1.00 73.94 100 LEU A N 1
ATOM 766 C CA . LEU A 1 100 ? 14.062 1.952 0.383 1.00 73.94 100 LEU A CA 1
ATOM 767 C C . LEU A 1 100 ? 13.206 0.997 1.228 1.00 73.94 100 LEU A C 1
ATOM 769 O O . LEU A 1 100 ? 13.216 -0.192 0.939 1.00 73.94 100 LEU A O 1
ATOM 773 N N . ASP A 1 101 ? 12.427 1.485 2.195 1.00 78.88 101 ASP A N 1
ATOM 774 C CA . ASP A 1 101 ? 11.531 0.663 3.021 1.00 78.88 101 ASP A CA 1
ATOM 775 C C . ASP A 1 101 ? 10.382 0.081 2.199 1.00 78.88 101 ASP A C 1
ATOM 777 O O . ASP A 1 101 ? 10.018 -1.086 2.369 1.00 78.88 101 ASP A O 1
ATOM 781 N N . ILE A 1 102 ? 9.825 0.872 1.275 1.00 81.94 102 ILE A N 1
ATOM 782 C CA . ILE A 1 102 ? 8.787 0.398 0.353 1.00 81.94 102 ILE A CA 1
ATOM 783 C C . ILE A 1 102 ? 9.363 -0.704 -0.533 1.00 81.94 102 ILE A C 1
ATOM 785 O O . ILE A 1 102 ? 8.758 -1.766 -0.643 1.00 81.94 102 ILE A O 1
ATOM 789 N N . VAL A 1 103 ? 10.534 -0.482 -1.138 1.00 81.56 103 VAL A N 1
ATOM 790 C CA . VAL A 1 103 ? 11.202 -1.484 -1.981 1.00 81.56 103 VAL A CA 1
ATOM 791 C C . VAL A 1 103 ? 11.573 -2.723 -1.166 1.00 81.56 103 VAL A C 1
ATOM 793 O O . VAL A 1 103 ? 11.310 -3.831 -1.624 1.00 81.56 103 VAL A O 1
ATOM 796 N N . GLN A 1 104 ? 12.111 -2.562 0.044 1.00 82.81 104 GLN A N 1
ATOM 797 C CA . GLN A 1 104 ? 12.486 -3.672 0.918 1.00 82.81 104 GLN A CA 1
ATOM 798 C C . GLN A 1 104 ? 11.261 -4.508 1.287 1.00 82.81 104 GLN A C 1
ATOM 800 O O . GLN A 1 104 ? 11.253 -5.714 1.046 1.00 82.81 104 GLN A O 1
ATOM 805 N N . THR A 1 105 ? 10.189 -3.869 1.761 1.00 79.69 105 THR A N 1
ATOM 806 C CA . THR A 1 105 ? 8.924 -4.544 2.090 1.00 79.69 105 THR A CA 1
ATOM 807 C C . THR A 1 105 ? 8.339 -5.234 0.860 1.00 79.69 105 THR A C 1
ATOM 809 O O . THR A 1 105 ? 7.900 -6.381 0.930 1.00 79.69 105 THR A O 1
ATOM 812 N N . PHE A 1 106 ? 8.388 -4.572 -0.297 1.00 81.75 106 PHE A N 1
ATOM 813 C CA . PHE A 1 106 ? 7.937 -5.133 -1.565 1.00 81.75 106 PHE A CA 1
ATOM 814 C C . PHE A 1 106 ? 8.720 -6.392 -1.951 1.00 81.75 106 PHE A C 1
ATOM 816 O O . PHE A 1 106 ? 8.125 -7.385 -2.362 1.00 81.75 106 PHE A O 1
AT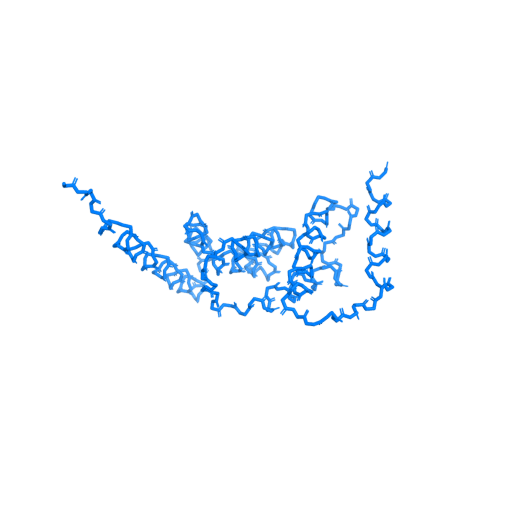OM 823 N N . THR A 1 107 ? 10.044 -6.384 -1.782 1.00 80.81 107 THR A N 1
ATOM 824 C CA . THR A 1 107 ? 10.889 -7.562 -2.022 1.00 80.81 107 THR A CA 1
ATOM 825 C C . THR A 1 107 ? 10.694 -8.657 -0.976 1.00 80.81 107 THR A C 1
ATOM 827 O O . THR A 1 107 ? 10.725 -9.840 -1.319 1.00 80.81 107 THR A O 1
ATOM 830 N N . ASP A 1 108 ? 10.436 -8.287 0.277 1.00 82.31 108 ASP A N 1
ATOM 831 C CA . ASP A 1 108 ? 10.237 -9.214 1.388 1.00 82.31 108 ASP A CA 1
ATOM 832 C C . ASP A 1 108 ? 8.967 -10.050 1.209 1.00 82.31 108 ASP A C 1
ATOM 834 O O . ASP A 1 108 ? 8.985 -11.248 1.488 1.00 82.31 108 ASP A O 1
ATOM 838 N N . ILE A 1 109 ? 7.901 -9.467 0.646 1.00 79.81 109 ILE A N 1
ATOM 839 C CA . ILE A 1 109 ? 6.668 -10.192 0.296 1.00 79.81 109 ILE A CA 1
ATOM 840 C C . ILE A 1 109 ? 6.970 -11.412 -0.588 1.00 79.81 109 ILE A C 1
ATOM 842 O O . ILE A 1 109 ? 6.419 -12.494 -0.364 1.00 79.81 109 ILE A O 1
ATOM 846 N N . PHE A 1 110 ? 7.872 -11.257 -1.560 1.00 79.00 110 PHE A N 1
ATOM 847 C CA . PHE A 1 110 ? 8.299 -12.344 -2.441 1.00 79.00 110 PHE A CA 1
ATOM 848 C C . PHE A 1 110 ? 9.283 -13.285 -1.750 1.00 79.00 110 PHE A C 1
ATOM 850 O O . PHE A 1 110 ? 9.098 -14.500 -1.769 1.00 79.00 110 PHE A O 1
ATOM 857 N N . LYS A 1 111 ? 10.309 -12.729 -1.096 1.00 78.69 111 LYS A N 1
ATOM 858 C CA . LYS A 1 111 ? 11.365 -13.494 -0.419 1.00 78.69 111 LYS A CA 1
ATOM 859 C C . LYS A 1 111 ? 10.806 -14.428 0.657 1.00 78.69 111 LYS A C 1
ATOM 861 O O . LYS A 1 111 ? 11.254 -15.566 0.787 1.00 78.69 111 LYS A O 1
ATOM 866 N N . PHE A 1 112 ? 9.820 -13.963 1.418 1.00 81.56 112 PHE A N 1
ATOM 867 C CA . PHE A 1 112 ? 9.183 -14.725 2.491 1.00 81.56 112 PHE A CA 1
ATOM 868 C C . PHE A 1 112 ? 7.934 -15.490 2.046 1.00 81.56 112 PHE A C 1
ATOM 870 O O . PHE A 1 112 ? 7.274 -16.092 2.889 1.00 81.56 112 PHE A O 1
ATOM 877 N N . HIS A 1 113 ? 7.634 -15.515 0.743 1.00 78.38 113 HIS A N 1
ATOM 878 C CA . HIS A 1 113 ? 6.499 -16.243 0.172 1.00 78.38 113 HIS A CA 1
ATOM 879 C C . HIS A 1 113 ? 5.152 -15.866 0.818 1.00 78.38 113 HIS A C 1
ATOM 881 O O . HIS A 1 113 ? 4.267 -16.704 0.974 1.00 78.38 113 HIS A O 1
ATOM 887 N N . TRP A 1 114 ? 4.971 -14.594 1.190 1.00 81.06 114 TRP A N 1
ATOM 888 C CA . TRP A 1 114 ? 3.679 -14.099 1.690 1.00 81.06 114 TRP A CA 1
ATOM 889 C C . TRP A 1 114 ? 2.612 -14.068 0.589 1.00 81.06 114 TRP A C 1
ATOM 891 O O . TRP A 1 114 ? 1.416 -14.084 0.879 1.00 81.06 114 TRP A O 1
ATOM 901 N N . ILE A 1 115 ? 3.051 -14.057 -0.672 1.00 80.81 115 ILE A N 1
ATOM 902 C CA . ILE A 1 115 ? 2.221 -14.221 -1.863 1.00 80.81 115 ILE A CA 1
ATOM 903 C C . ILE A 1 115 ? 2.801 -15.360 -2.704 1.00 80.81 115 ILE A C 1
ATOM 905 O O . ILE A 1 115 ? 3.889 -15.238 -3.262 1.00 80.81 115 ILE A O 1
ATOM 909 N N . GLU A 1 116 ? 2.059 -16.458 -2.839 1.00 81.19 116 GLU A N 1
ATOM 910 C CA . GLU A 1 116 ? 2.459 -17.595 -3.679 1.00 81.19 116 GLU A CA 1
ATOM 911 C C . GLU A 1 116 ? 2.185 -17.305 -5.171 1.00 81.19 116 GLU A C 1
ATOM 913 O O . GLU A 1 116 ? 1.151 -16.718 -5.515 1.00 81.19 116 GLU A O 1
ATOM 918 N N . LEU A 1 117 ? 3.124 -17.692 -6.048 1.00 76.31 117 LEU A N 1
ATOM 919 C CA . LEU A 1 117 ? 3.094 -17.426 -7.499 1.00 76.31 117 LEU A CA 1
ATOM 920 C C . LEU A 1 117 ? 1.926 -18.105 -8.212 1.00 76.31 117 LEU A C 1
ATOM 922 O O . LEU A 1 117 ? 1.282 -17.502 -9.066 1.00 76.31 117 LEU A O 1
ATOM 926 N N . ASP A 1 118 ? 1.651 -19.349 -7.851 1.00 78.56 118 ASP A N 1
ATOM 927 C CA . ASP A 1 118 ? 0.566 -20.162 -8.395 1.00 78.56 118 ASP A CA 1
ATOM 928 C C . ASP A 1 118 ? -0.818 -19.576 -8.078 1.00 78.56 118 ASP A C 1
ATOM 930 O O . ASP A 1 118 ? -1.717 -19.616 -8.918 1.00 78.56 118 ASP A O 1
ATOM 934 N N . ARG A 1 119 ? -0.982 -18.985 -6.890 1.00 84.44 119 ARG A N 1
ATOM 935 C CA . ARG A 1 119 ? -2.245 -18.370 -6.458 1.00 84.44 119 ARG A CA 1
ATOM 936 C C . ARG A 1 119 ? -2.425 -16.931 -6.929 1.00 84.44 119 ARG A C 1
ATOM 938 O O . ARG A 1 119 ? -3.563 -16.497 -7.074 1.00 84.44 119 ARG A O 1
ATOM 945 N N . ASN A 1 120 ? -1.334 -16.196 -7.153 1.00 83.62 120 ASN A N 1
ATOM 946 C CA . ASN A 1 120 ? -1.364 -14.758 -7.458 1.00 83.62 120 ASN A CA 1
ATOM 947 C C . ASN A 1 120 ? -0.454 -14.401 -8.655 1.00 83.62 120 ASN A C 1
ATOM 949 O O . ASN A 1 120 ? 0.455 -13.571 -8.541 1.00 83.62 120 ASN A O 1
ATOM 953 N N . PRO A 1 121 ? -0.647 -15.027 -9.830 1.00 82.31 121 PRO A N 1
ATOM 954 C CA . PRO A 1 121 ? 0.274 -14.879 -10.961 1.00 82.31 121 PRO A CA 1
ATOM 955 C C . PRO A 1 121 ? 0.301 -13.455 -11.542 1.00 82.31 121 PRO A C 1
ATOM 957 O O . PRO A 1 121 ? 1.288 -13.046 -12.160 1.00 82.31 121 PRO A O 1
ATOM 960 N N . VAL A 1 122 ? -0.775 -12.683 -11.354 1.00 83.81 122 VAL A N 1
ATOM 961 C CA . VAL A 1 122 ? -0.884 -11.298 -11.833 1.00 83.81 122 VAL A CA 1
ATOM 962 C C . VAL A 1 122 ? -0.048 -10.360 -10.965 1.00 83.81 122 VAL A C 1
ATOM 964 O O . VAL A 1 122 ? 0.741 -9.580 -11.496 1.00 83.81 122 VAL A O 1
ATOM 967 N N . GLU A 1 123 ? -0.165 -10.469 -9.645 1.00 83.81 123 GLU A N 1
ATOM 968 C CA . GLU A 1 123 ? 0.615 -9.709 -8.669 1.00 83.81 123 GLU A CA 1
ATOM 969 C C . GLU A 1 123 ? 2.112 -9.925 -8.897 1.00 83.81 123 GLU A C 1
ATOM 971 O O . GLU A 1 123 ? 2.877 -8.966 -9.021 1.00 83.81 123 GLU A O 1
ATOM 976 N N . TRP A 1 124 ? 2.514 -11.185 -9.068 1.00 81.19 124 TRP A N 1
ATOM 977 C CA . TRP A 1 124 ? 3.892 -11.552 -9.384 1.00 81.19 124 TRP A CA 1
ATOM 978 C C . TRP A 1 124 ? 4.393 -10.926 -10.683 1.00 81.19 124 TRP A C 1
ATOM 980 O O . TRP A 1 124 ? 5.485 -10.355 -10.722 1.00 81.19 124 TRP A O 1
ATOM 990 N N . LYS A 1 125 ? 3.585 -10.981 -11.745 1.00 84.06 125 LYS A N 1
ATOM 991 C CA . LYS A 1 125 ? 3.914 -10.362 -13.032 1.00 84.06 125 LYS A CA 1
ATOM 992 C C . LYS A 1 125 ? 4.173 -8.866 -12.902 1.00 84.06 125 LYS A C 1
ATOM 994 O O . LYS A 1 125 ? 5.171 -8.367 -13.424 1.00 84.06 125 LYS A O 1
ATOM 999 N N . GLU A 1 126 ? 3.255 -8.146 -12.270 1.00 85.69 126 GLU A N 1
ATOM 1000 C CA . GLU A 1 126 ? 3.344 -6.691 -12.174 1.00 85.69 126 GLU A CA 1
ATOM 1001 C C . GLU A 1 126 ? 4.451 -6.255 -11.209 1.00 85.69 126 GLU A C 1
ATOM 1003 O O . GLU A 1 126 ? 5.188 -5.315 -11.513 1.00 85.69 126 GLU A O 1
ATOM 1008 N N . GLY A 1 127 ? 4.670 -6.990 -10.116 1.00 84.12 127 GLY A N 1
ATOM 1009 C CA . GLY A 1 127 ? 5.782 -6.706 -9.215 1.00 84.12 127 GLY A CA 1
ATOM 1010 C C . GLY A 1 127 ? 7.145 -6.938 -9.833 1.00 84.12 127 GLY A C 1
ATOM 1011 O O . GLY A 1 127 ? 8.017 -6.077 -9.725 1.00 84.12 127 GLY A O 1
ATOM 1012 N N . TYR A 1 128 ? 7.316 -8.043 -10.557 1.00 82.81 128 TYR A N 1
ATOM 1013 C CA . TYR A 1 128 ? 8.562 -8.310 -11.263 1.00 82.81 128 TYR A CA 1
ATOM 1014 C C . TYR A 1 128 ? 8.875 -7.223 -12.303 1.00 82.81 128 TYR A C 1
ATOM 1016 O O . TYR A 1 128 ? 10.000 -6.721 -12.373 1.00 82.81 128 TYR A O 1
ATOM 1024 N N . LYS A 1 129 ? 7.873 -6.795 -13.085 1.00 86.06 129 LYS A N 1
ATOM 1025 C CA . LYS A 1 129 ? 8.035 -5.684 -14.036 1.00 86.06 129 LYS A CA 1
ATOM 1026 C C . LYS A 1 129 ? 8.465 -4.391 -13.343 1.00 86.06 129 LYS A C 1
ATOM 1028 O O . LYS A 1 129 ? 9.354 -3.711 -13.856 1.00 86.06 129 LYS A O 1
ATOM 1033 N N . MET A 1 130 ? 7.852 -4.060 -12.205 1.00 85.00 130 MET A N 1
ATOM 1034 C CA . MET A 1 130 ? 8.204 -2.869 -11.433 1.00 85.00 130 MET A CA 1
ATOM 1035 C C . MET A 1 130 ? 9.651 -2.939 -10.935 1.00 85.00 130 MET A C 1
ATOM 1037 O O . MET A 1 130 ? 10.427 -2.024 -11.201 1.00 85.00 130 MET A O 1
ATOM 1041 N N . LEU A 1 131 ? 10.049 -4.047 -10.301 1.00 81.44 131 LEU A N 1
ATOM 1042 C CA . LEU A 1 131 ? 11.419 -4.252 -9.816 1.00 81.44 131 LEU A CA 1
ATOM 1043 C C . LEU A 1 131 ? 12.450 -4.129 -10.942 1.00 81.44 131 LEU A C 1
ATOM 1045 O O . LEU A 1 131 ? 13.449 -3.428 -10.794 1.00 81.44 131 LEU A O 1
ATOM 1049 N N . ARG A 1 132 ? 12.176 -4.728 -12.107 1.00 81.56 132 ARG A N 1
ATOM 1050 C CA . ARG A 1 132 ? 13.041 -4.606 -13.287 1.00 81.56 132 ARG A CA 1
ATOM 1051 C C . ARG A 1 132 ? 13.135 -3.164 -13.787 1.00 81.56 132 ARG A C 1
ATOM 1053 O O . ARG A 1 132 ? 14.210 -2.721 -14.189 1.00 81.56 132 ARG A O 1
ATOM 1060 N N . SER A 1 133 ? 12.023 -2.430 -13.779 1.00 81.94 133 SER A N 1
ATOM 1061 C CA . SER A 1 133 ? 12.016 -1.016 -14.160 1.00 81.94 133 SER A CA 1
ATOM 1062 C C . SER A 1 133 ? 12.840 -0.162 -13.198 1.00 81.94 133 SER A C 1
ATOM 1064 O O . SER A 1 133 ? 13.530 0.747 -13.654 1.00 81.94 133 SER A O 1
ATOM 1066 N N . LEU A 1 134 ? 12.770 -0.432 -11.892 1.00 77.19 134 LEU A N 1
ATOM 1067 C CA . LEU A 1 134 ? 13.553 0.273 -10.877 1.00 77.19 134 LEU A CA 1
ATOM 1068 C C . LEU A 1 134 ? 15.047 -0.041 -11.011 1.00 77.19 134 LEU A C 1
ATOM 1070 O O . LEU A 1 134 ? 15.850 0.886 -11.065 1.00 77.19 134 LEU A O 1
ATOM 1074 N N . ALA A 1 135 ? 15.413 -1.317 -11.167 1.00 77.56 135 ALA A N 1
ATOM 1075 C CA . ALA A 1 135 ? 16.799 -1.733 -11.389 1.00 77.56 135 ALA A CA 1
ATOM 1076 C C . ALA A 1 135 ? 17.414 -1.037 -12.612 1.00 77.56 135 ALA A C 1
ATOM 1078 O O . ALA A 1 135 ? 18.494 -0.462 -12.524 1.00 77.56 135 ALA A O 1
ATOM 1079 N N . LYS A 1 136 ? 16.679 -0.988 -13.730 1.00 77.56 136 LYS A N 1
ATOM 1080 C CA . LYS A 1 136 ? 17.129 -0.295 -14.942 1.00 77.56 136 LYS A CA 1
ATOM 1081 C C . LYS A 1 136 ? 17.341 1.207 -14.724 1.00 77.56 136 LYS A C 1
ATOM 1083 O O . LYS A 1 136 ? 18.284 1.759 -15.278 1.00 77.56 136 LYS A O 1
ATOM 1088 N N . LYS A 1 137 ? 16.469 1.879 -13.960 1.00 74.88 137 LYS A N 1
ATOM 1089 C CA . LYS A 1 137 ? 16.649 3.305 -13.629 1.00 74.88 137 LYS A CA 1
ATOM 1090 C C . LYS A 1 137 ? 17.925 3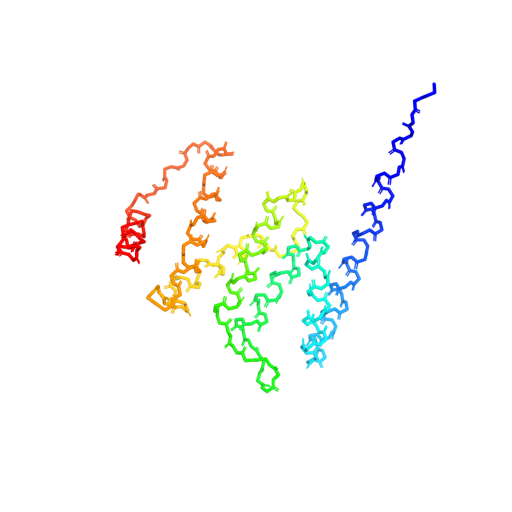.516 -12.809 1.00 74.88 137 LYS A C 1
ATOM 1092 O O . LYS A 1 137 ? 18.716 4.385 -13.150 1.00 74.88 137 LYS A O 1
ATOM 1097 N N . LEU A 1 138 ? 18.175 2.662 -11.815 1.00 67.31 138 LEU A N 1
ATOM 1098 C CA . LEU A 1 138 ? 19.393 2.719 -11.000 1.00 67.31 138 LEU A CA 1
ATOM 1099 C C . LEU A 1 138 ? 20.661 2.502 -11.838 1.00 67.31 138 LEU A C 1
ATOM 1101 O O . LEU A 1 138 ? 21.612 3.263 -11.702 1.00 67.31 138 LEU A O 1
ATOM 1105 N N . GLU A 1 139 ? 20.666 1.524 -12.747 1.00 70.94 139 GLU A N 1
ATOM 1106 C CA . GLU A 1 139 ? 21.785 1.271 -13.674 1.00 70.94 139 GLU A CA 1
ATOM 1107 C C . GLU A 1 139 ? 22.057 2.436 -14.638 1.00 70.94 139 GLU A C 1
ATOM 1109 O O . GLU A 1 139 ? 23.175 2.592 -15.116 1.00 70.94 139 GLU A O 1
ATOM 1114 N N . GLN A 1 140 ? 21.038 3.231 -14.969 1.00 66.81 140 GLN A N 1
ATOM 1115 C CA . GLN A 1 140 ? 21.179 4.407 -15.832 1.00 66.81 140 GLN A CA 1
ATOM 1116 C C . GLN A 1 140 ? 21.699 5.635 -15.076 1.00 66.81 140 GLN A C 1
ATOM 1118 O O . GLN A 1 140 ? 22.296 6.517 -15.690 1.00 66.81 140 GLN A O 1
ATOM 1123 N N . GLU A 1 141 ? 21.463 5.695 -13.765 1.00 57.78 141 GLU A N 1
ATOM 1124 C CA . GLU A 1 141 ? 21.864 6.797 -12.882 1.00 57.78 141 GLU A CA 1
ATOM 1125 C C . GLU A 1 141 ? 23.221 6.559 -12.192 1.00 57.78 141 GLU A C 1
ATOM 1127 O O . GLU A 1 141 ? 23.818 7.501 -11.672 1.00 57.78 141 GLU A O 1
ATOM 1132 N N . SER A 1 142 ? 23.738 5.327 -12.210 1.00 46.69 142 SER A N 1
ATOM 1133 C CA . SER A 1 142 ? 25.031 4.946 -11.628 1.00 46.69 142 SER A CA 1
ATOM 1134 C C . SER A 1 142 ? 26.001 4.402 -12.686 1.00 46.69 142 SER A C 1
ATOM 1136 O O . SER A 1 142 ? 25.578 3.846 -13.696 1.00 46.69 142 SER A O 1
ATOM 1138 N N . ASP A 1 143 ? 27.318 4.551 -12.474 1.00 51.78 143 ASP A N 1
ATOM 1139 C CA . ASP A 1 143 ? 28.314 3.788 -13.247 1.00 51.78 143 ASP A CA 1
ATOM 1140 C C . ASP A 1 143 ? 27.972 2.290 -13.141 1.00 51.78 143 ASP A C 1
ATOM 1142 O O . ASP A 1 143 ? 27.611 1.842 -12.051 1.00 51.78 143 ASP A O 1
ATOM 1146 N N . PRO A 1 144 ? 28.064 1.502 -14.230 1.00 45.56 144 PRO A N 1
ATOM 1147 C CA . PRO A 1 144 ? 27.389 0.212 -14.350 1.00 45.56 144 PRO A CA 1
ATOM 1148 C C . PRO A 1 144 ? 27.782 -0.758 -13.229 1.00 45.56 144 PRO A C 1
ATOM 1150 O O . PRO A 1 144 ? 28.815 -1.432 -13.286 1.00 45.56 144 PRO A O 1
ATOM 1153 N N . VAL A 1 145 ? 26.919 -0.868 -12.218 1.00 46.25 145 VAL A N 1
ATOM 1154 C CA . VAL A 1 145 ? 27.009 -1.895 -11.184 1.00 46.25 145 VAL A CA 1
ATOM 1155 C C . VAL A 1 145 ? 26.498 -3.193 -11.798 1.00 46.25 145 VAL A C 1
ATOM 1157 O O . VAL A 1 145 ? 25.317 -3.338 -12.098 1.00 46.25 145 VAL A O 1
ATOM 1160 N N . LYS A 1 146 ? 27.398 -4.159 -12.005 1.00 47.53 146 LYS A N 1
ATOM 1161 C CA . LYS A 1 146 ? 27.023 -5.517 -12.412 1.00 47.53 146 LYS A CA 1
ATOM 1162 C C . LYS A 1 146 ? 26.220 -6.173 -11.287 1.00 47.53 146 LYS A C 1
ATOM 1164 O O . LYS A 1 146 ? 26.802 -6.645 -10.313 1.00 47.53 146 LYS A O 1
ATOM 1169 N N . LEU A 1 147 ? 24.899 -6.220 -11.429 1.00 43.47 147 LEU A N 1
ATOM 1170 C CA . LEU A 1 147 ? 24.048 -7.109 -10.641 1.00 43.47 147 LEU A CA 1
ATOM 1171 C C . LEU A 1 147 ? 24.463 -8.559 -10.932 1.00 43.47 147 LEU A C 1
ATOM 1173 O O . LEU A 1 147 ? 24.523 -8.966 -12.094 1.00 43.47 147 LEU A O 1
ATOM 1177 N N . ASN A 1 148 ? 24.792 -9.328 -9.889 1.00 50.34 148 ASN A N 1
ATOM 1178 C CA . ASN A 1 148 ? 25.093 -10.752 -10.037 1.00 50.34 148 ASN A CA 1
ATOM 1179 C C . ASN A 1 148 ? 23.862 -11.455 -10.627 1.00 50.34 148 ASN A C 1
ATOM 1181 O O . ASN A 1 148 ? 22.760 -11.382 -10.089 1.00 50.34 148 ASN A O 1
ATOM 1185 N N . SER A 1 149 ? 24.072 -12.080 -11.781 1.00 55.19 149 SER A N 1
ATOM 1186 C CA . SER A 1 149 ? 23.060 -12.475 -12.761 1.00 55.19 149 SER A CA 1
ATOM 1187 C C . SER A 1 149 ? 22.181 -13.656 -12.359 1.00 55.19 149 SER A C 1
ATOM 1189 O O . SER A 1 149 ? 21.163 -13.885 -13.004 1.00 55.19 149 SER A O 1
ATOM 1191 N N . ASP A 1 150 ? 22.549 -14.411 -11.328 1.00 51.81 150 ASP A N 1
ATOM 1192 C CA . ASP A 1 150 ? 22.033 -15.773 -11.164 1.00 51.81 150 ASP A CA 1
ATOM 1193 C C . ASP A 1 150 ? 20.653 -15.805 -10.485 1.00 51.81 150 ASP A C 1
ATOM 1195 O O . ASP A 1 150 ? 19.754 -16.498 -10.961 1.00 51.81 150 ASP A O 1
ATOM 1199 N N . ASP A 1 151 ? 20.419 -14.967 -9.468 1.00 50.66 151 ASP A N 1
ATOM 1200 C CA . ASP A 1 151 ? 19.113 -14.878 -8.793 1.00 50.66 151 ASP A CA 1
ATOM 1201 C C . ASP A 1 151 ? 18.046 -14.229 -9.695 1.00 50.66 151 ASP A C 1
ATOM 1203 O O . ASP A 1 151 ? 16.890 -14.654 -9.733 1.00 50.66 151 ASP A O 1
ATOM 1207 N N . ALA A 1 152 ? 18.437 -13.221 -10.482 1.00 50.25 152 ALA A N 1
ATOM 1208 C CA . ALA A 1 152 ? 17.539 -12.542 -11.417 1.00 50.25 152 ALA A CA 1
ATOM 1209 C C . ALA A 1 152 ? 17.114 -13.453 -12.583 1.00 50.25 152 ALA A C 1
ATOM 1211 O O . ALA A 1 152 ? 15.962 -13.388 -13.022 1.00 50.25 152 ALA A O 1
ATOM 1212 N N . LEU A 1 153 ? 18.025 -14.311 -13.061 1.00 58.53 153 LEU A N 1
ATOM 1213 C CA . LEU A 1 153 ? 17.738 -15.315 -14.088 1.00 58.53 153 LEU A CA 1
ATOM 1214 C C . LEU A 1 153 ? 16.784 -16.392 -13.570 1.00 58.53 153 LEU A C 1
ATOM 1216 O O . LEU A 1 153 ? 15.845 -16.745 -14.280 1.00 58.53 153 LEU A O 1
ATOM 1220 N N . GLN A 1 154 ? 16.976 -16.863 -12.335 1.00 62.75 154 GLN A N 1
ATOM 1221 C CA . GLN A 1 154 ? 16.099 -17.862 -11.724 1.00 62.75 154 GLN A CA 1
ATOM 1222 C C . GLN A 1 154 ? 14.662 -17.335 -11.580 1.00 62.75 154 GLN A C 1
ATOM 1224 O O . GLN A 1 154 ? 13.716 -17.995 -12.008 1.00 62.75 154 GLN A O 1
ATOM 1229 N N . ILE A 1 155 ? 14.499 -16.101 -11.090 1.00 53.50 155 ILE A N 1
ATOM 1230 C CA . ILE A 1 155 ? 13.185 -15.446 -10.991 1.00 53.50 155 ILE A CA 1
ATOM 1231 C C . ILE A 1 155 ? 12.559 -15.251 -12.386 1.00 53.50 155 ILE A C 1
ATOM 1233 O O . ILE A 1 155 ? 11.353 -15.442 -12.558 1.00 53.50 155 ILE A O 1
ATOM 1237 N N . GLU A 1 156 ? 13.355 -14.898 -13.406 1.00 54.25 156 GLU A N 1
ATOM 1238 C CA . GLU A 1 156 ? 12.861 -14.754 -14.783 1.00 54.25 156 GLU A CA 1
ATOM 1239 C C . GLU A 1 156 ? 12.425 -16.098 -15.394 1.00 54.25 156 GLU A C 1
ATOM 1241 O O . GLU A 1 156 ? 11.420 -16.156 -16.110 1.00 54.25 156 GLU A O 1
ATOM 1246 N N . GLU A 1 157 ? 13.140 -17.188 -15.113 1.00 65.44 157 GLU A N 1
ATOM 1247 C CA . GLU A 1 157 ? 12.748 -18.535 -15.534 1.00 65.44 157 GLU A CA 1
ATOM 1248 C C . GLU A 1 157 ? 11.462 -19.005 -14.859 1.00 65.44 157 GLU A C 1
ATOM 1250 O O . GLU A 1 157 ? 10.565 -19.505 -15.546 1.00 65.44 157 GLU A O 1
ATOM 1255 N N . ASP A 1 158 ? 11.347 -18.818 -13.545 1.00 59.62 158 ASP A N 1
ATOM 1256 C CA . ASP A 1 158 ? 10.162 -19.204 -12.781 1.00 59.62 158 ASP A CA 1
ATOM 1257 C C . ASP A 1 158 ? 8.931 -18.412 -13.253 1.00 59.62 158 ASP A C 1
ATOM 1259 O O . ASP A 1 158 ? 7.864 -18.989 -13.486 1.00 59.62 158 ASP A O 1
ATOM 1263 N N . TYR A 1 159 ? 9.106 -17.121 -13.560 1.00 50.34 159 TYR A N 1
ATOM 1264 C CA . TYR A 1 159 ? 8.080 -16.296 -14.197 1.00 50.34 159 TYR A CA 1
ATOM 1265 C C . TYR A 1 159 ? 7.667 -16.821 -15.583 1.00 50.34 159 TYR A C 1
ATOM 1267 O O . TYR A 1 159 ? 6.476 -16.939 -15.880 1.00 50.34 159 TYR A O 1
ATOM 1275 N N . ARG A 1 160 ? 8.633 -17.171 -16.446 1.00 62.22 160 ARG A N 1
ATOM 1276 C CA . ARG A 1 160 ? 8.356 -17.714 -17.791 1.00 62.22 160 ARG A CA 1
ATOM 1277 C C . ARG A 1 160 ? 7.636 -19.060 -17.749 1.00 62.22 160 ARG A C 1
ATOM 1279 O O . ARG A 1 160 ? 6.873 -19.352 -18.670 1.00 62.22 160 ARG A O 1
ATOM 1286 N N . ARG A 1 161 ? 7.882 -19.880 -16.725 1.00 66.00 161 ARG A N 1
ATOM 1287 C CA . ARG A 1 161 ? 7.179 -21.156 -16.520 1.00 66.00 161 ARG A CA 1
ATOM 1288 C C . ARG A 1 161 ? 5.731 -20.944 -16.082 1.00 66.00 161 ARG A C 1
ATOM 1290 O O . ARG A 1 161 ? 4.874 -21.672 -16.558 1.00 66.00 161 ARG A O 1
ATOM 1297 N N . ALA A 1 162 ? 5.455 -19.940 -15.251 1.00 49.59 162 ALA A N 1
ATOM 1298 C CA . ALA A 1 162 ? 4.112 -19.676 -14.726 1.00 49.59 162 ALA A CA 1
ATOM 1299 C C . ALA A 1 162 ? 3.118 -19.091 -15.751 1.00 49.59 162 ALA A C 1
ATOM 1301 O O . ALA A 1 162 ? 1.913 -19.125 -15.521 1.00 49.59 162 ALA A O 1
ATOM 1302 N N . ILE A 1 163 ? 3.599 -18.541 -16.872 1.00 47.34 163 ILE A N 1
ATOM 1303 C CA . ILE A 1 163 ? 2.760 -17.938 -17.929 1.00 47.34 163 ILE A CA 1
ATOM 1304 C C . ILE A 1 163 ? 2.534 -18.843 -19.157 1.00 47.34 163 ILE A C 1
ATOM 1306 O O . ILE A 1 163 ? 1.992 -18.366 -20.157 1.00 47.34 163 ILE A O 1
ATOM 1310 N N . ARG A 1 164 ? 2.984 -20.102 -19.120 1.00 47.53 164 ARG A N 1
ATOM 1311 C CA . ARG A 1 164 ? 2.730 -21.124 -20.152 1.00 47.53 164 ARG A CA 1
ATOM 1312 C C . ARG A 1 164 ? 1.582 -22.031 -19.743 1.00 47.53 164 ARG A C 1
ATOM 1314 O O . ARG A 1 164 ? 0.823 -22.409 -20.660 1.00 47.53 164 ARG A O 1
#